Protein AF-A0A0R3Q6F7-F1 (afdb_monomer_lite)

Secondary structure (DSSP, 8-state):
----EEEEEEEE-TTT-EEEEEEEETTTEEEEEEEETTTTEEEEEEEE---S-EEEETTEEEEE-SSEEEEEETTSSSPPEEEEE-TTEEE------SSEEEEEESSEEEEEE--TTSPPEEEEEEE--------

Sequence (135 aa):
MGYSRSYIGSILEPQSQTLTVVGGVDGAELAVIQIDVRNGAIVKVRNLSAIFRCVLSNMLLQCFDNKGFYVTDLSLDPLSVHHTSLQSVVQIPNLNIGGVMIVYTLTNTYVYHINLPEPPVLLLKLEKVNIPNLF

Organism: NCBI:txid42155

Structure (mmCIF, N/CA/C/O backbone):
data_AF-A0A0R3Q6F7-F1
#
_entry.id   AF-A0A0R3Q6F7-F1
#
loop_
_atom_site.group_PDB
_atom_site.id
_atom_site.type_symbol
_atom_site.label_atom_id
_atom_site.label_alt_id
_atom_site.label_comp_id
_atom_site.label_asym_id
_atom_site.label_entity_id
_atom_site.label_seq_id
_atom_site.pdbx_PDB_ins_code
_atom_site.Cartn_x
_atom_site.Cartn_y
_atom_site.Cartn_z
_atom_site.occupancy
_atom_site.B_iso_or_equiv
_atom_site.auth_seq_id
_atom_site.auth_comp_id
_atom_site.auth_asym_id
_atom_site.auth_atom_id
_atom_site.pdbx_PDB_model_num
ATOM 1 N N . MET A 1 1 ? -8.297 -23.741 -12.910 1.00 35.12 1 MET A N 1
ATOM 2 C CA . MET A 1 1 ? -8.225 -22.888 -11.706 1.00 35.12 1 MET A CA 1
ATOM 3 C C . MET A 1 1 ? -7.538 -21.597 -12.116 1.00 35.12 1 MET A C 1
ATOM 5 O O . MET A 1 1 ? -6.332 -21.599 -12.314 1.00 35.12 1 MET A O 1
ATOM 9 N N . GLY A 1 2 ? -8.315 -20.559 -12.427 1.00 33.12 2 GLY A N 1
ATOM 10 C CA . GLY A 1 2 ? -7.774 -19.293 -12.916 1.00 33.12 2 GLY A CA 1
ATOM 11 C C . GLY A 1 2 ? -7.323 -18.442 -11.741 1.00 33.12 2 GLY A C 1
ATOM 12 O O . GLY A 1 2 ? -8.163 -17.961 -10.988 1.00 33.12 2 GLY A O 1
ATOM 13 N N . TYR A 1 3 ? -6.014 -18.268 -11.573 1.00 40.09 3 TYR A N 1
ATOM 14 C CA . TYR A 1 3 ? -5.496 -17.190 -10.741 1.00 40.09 3 TYR A CA 1
ATOM 15 C C . TYR A 1 3 ? -5.901 -15.882 -11.420 1.00 40.09 3 TYR A C 1
ATOM 17 O O . TYR A 1 3 ? -5.386 -15.559 -12.492 1.00 40.09 3 TYR A O 1
ATOM 25 N N . SER A 1 4 ? -6.866 -15.164 -10.842 1.00 45.06 4 SER A N 1
ATOM 26 C CA . SER A 1 4 ? -7.098 -13.769 -11.203 1.00 45.06 4 SER A CA 1
ATOM 27 C C . SER A 1 4 ? -5.779 -13.045 -10.969 1.00 45.06 4 SER A C 1
ATOM 29 O O . SER A 1 4 ? -5.338 -12.911 -9.828 1.00 45.06 4 SER A O 1
ATOM 31 N N . ARG A 1 5 ? -5.096 -12.657 -12.050 1.00 55.62 5 ARG A N 1
ATOM 32 C CA . ARG A 1 5 ? -4.035 -11.660 -11.952 1.00 55.62 5 ARG A CA 1
ATOM 33 C C . ARG A 1 5 ? -4.747 -10.357 -11.626 1.00 55.62 5 ARG A C 1
ATOM 35 O O . ARG A 1 5 ? -5.296 -9.716 -12.520 1.00 55.62 5 ARG A O 1
ATOM 42 N N . SER A 1 6 ? -4.825 -10.033 -10.347 1.00 74.12 6 SER A N 1
ATOM 43 C CA . SER A 1 6 ? -5.534 -8.859 -9.870 1.00 74.12 6 SER A CA 1
ATOM 44 C C . SER A 1 6 ? -4.665 -7.644 -10.166 1.00 74.12 6 SER A C 1
ATOM 46 O O . SER A 1 6 ? -3.622 -7.408 -9.553 1.00 74.12 6 SER A O 1
ATOM 48 N N . TYR A 1 7 ? -5.053 -6.920 -11.213 1.00 86.06 7 TYR A N 1
ATOM 49 C CA . TYR A 1 7 ? -4.512 -5.607 -11.528 1.00 86.06 7 TYR A CA 1
ATOM 50 C C . TYR A 1 7 ? -4.885 -4.638 -10.401 1.00 86.06 7 TYR A C 1
ATOM 52 O O . TYR A 1 7 ? -6.060 -4.526 -10.054 1.00 86.06 7 TYR A O 1
ATOM 60 N N . ILE A 1 8 ? -3.889 -3.953 -9.834 1.00 88.38 8 ILE A N 1
ATOM 61 C CA . ILE A 1 8 ? -4.095 -2.969 -8.762 1.00 88.38 8 ILE A CA 1
ATOM 62 C C . ILE A 1 8 ? -4.189 -1.566 -9.352 1.00 88.38 8 ILE A C 1
ATOM 64 O O . ILE A 1 8 ? -5.066 -0.789 -8.979 1.00 88.38 8 ILE A O 1
ATOM 68 N N . GLY A 1 9 ? -3.280 -1.223 -10.262 1.00 90.00 9 GLY A N 1
ATOM 69 C CA . GLY A 1 9 ? -3.234 0.114 -10.829 1.00 90.00 9 GLY A CA 1
ATOM 70 C C . GLY A 1 9 ? -2.004 0.365 -11.685 1.00 90.00 9 GLY A C 1
ATOM 71 O O . GLY A 1 9 ? -1.069 -0.437 -11.738 1.00 90.00 9 GLY A O 1
ATOM 72 N N . SER A 1 10 ? -1.996 1.523 -12.332 1.00 92.19 10 SER A N 1
ATOM 73 C CA . SER A 1 10 ? -0.851 2.028 -13.072 1.00 92.19 10 SER A CA 1
ATOM 74 C C . SER A 1 10 ? -0.722 3.530 -12.883 1.00 92.19 10 SER A C 1
ATOM 76 O O . SER A 1 10 ? -1.735 4.228 -12.844 1.00 92.19 10 SER A O 1
ATOM 78 N N . ILE A 1 11 ? 0.507 4.027 -12.811 1.00 91.62 11 ILE A N 1
ATOM 79 C CA . ILE A 1 11 ? 0.813 5.449 -12.684 1.00 91.62 11 ILE A CA 1
ATOM 80 C C . ILE A 1 11 ? 1.857 5.811 -13.729 1.00 91.62 11 ILE A C 1
ATOM 82 O O . ILE A 1 11 ? 2.934 5.218 -13.771 1.00 91.62 11 ILE A O 1
ATOM 86 N N . LEU A 1 12 ? 1.533 6.799 -14.558 1.00 88.62 12 LEU A N 1
ATOM 87 C CA . LEU A 1 12 ? 2.504 7.470 -15.408 1.00 88.62 12 LEU A CA 1
ATOM 88 C C . LEU A 1 12 ? 3.111 8.620 -14.609 1.00 88.62 12 LEU A C 1
ATOM 90 O O . LEU A 1 12 ? 2.396 9.540 -14.212 1.00 88.62 12 LEU A O 1
ATOM 94 N N . GLU A 1 13 ? 4.415 8.576 -14.363 1.00 78.12 13 GLU A N 1
ATOM 95 C CA . GLU A 1 13 ? 5.099 9.721 -13.766 1.00 78.12 13 GLU A CA 1
ATOM 96 C C . GLU A 1 13 ? 5.092 10.882 -14.769 1.00 78.12 13 GLU A C 1
ATOM 98 O O . GLU A 1 13 ? 5.581 10.709 -15.891 1.00 78.12 13 GLU A O 1
ATOM 103 N N . PRO A 1 14 ? 4.597 12.077 -14.395 1.00 71.12 14 PRO A N 1
ATOM 104 C CA . PRO A 1 14 ? 4.438 13.185 -15.337 1.00 71.12 14 PRO A CA 1
ATOM 105 C C . PRO A 1 14 ? 5.728 13.611 -16.056 1.00 71.12 14 PRO A C 1
ATOM 107 O O . PRO A 1 14 ? 5.655 14.242 -17.106 1.00 71.12 14 PRO A O 1
ATOM 110 N N . GLN A 1 15 ? 6.902 13.288 -15.499 1.00 76.88 15 GLN A N 1
ATOM 111 C CA . 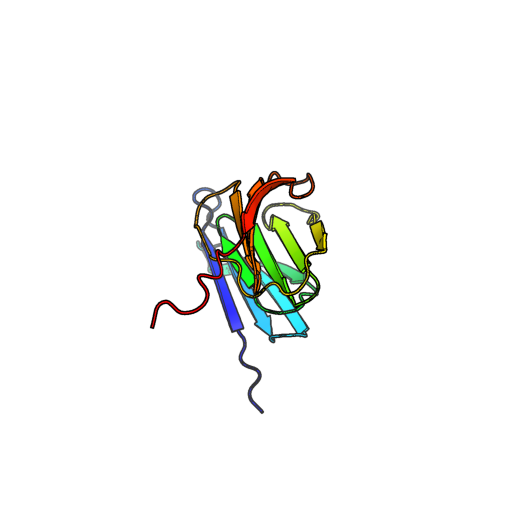GLN A 1 15 ? 8.199 13.769 -15.986 1.00 76.88 15 GLN A CA 1
ATOM 112 C C . GLN A 1 15 ? 9.148 12.673 -16.497 1.00 76.88 15 GLN A C 1
ATOM 114 O O . GLN A 1 15 ? 10.096 13.004 -17.203 1.00 76.88 15 GLN A O 1
ATOM 119 N N . SER A 1 16 ? 8.932 11.389 -16.185 1.00 75.69 16 SER A N 1
ATOM 120 C CA . SER A 1 16 ? 9.950 10.349 -16.430 1.00 75.69 16 SER A CA 1
ATOM 121 C C . SER A 1 16 ? 9.676 9.441 -17.630 1.00 75.69 16 SER A C 1
ATOM 123 O O . SER A 1 16 ? 10.454 8.521 -17.877 1.00 75.69 16 SER A O 1
ATOM 125 N N . GLN A 1 17 ? 8.594 9.674 -18.392 1.00 88.94 17 GLN A N 1
ATOM 126 C CA . GLN A 1 17 ? 8.161 8.789 -19.495 1.00 88.94 17 GLN A CA 1
ATOM 127 C C . GLN A 1 17 ? 8.097 7.308 -19.068 1.00 88.94 17 GLN A C 1
ATOM 129 O O . GLN A 1 17 ? 8.232 6.398 -19.884 1.00 88.94 17 GLN A O 1
ATOM 134 N N . THR A 1 18 ? 7.905 7.065 -17.772 1.00 91.25 18 THR A N 1
ATOM 135 C CA . THR A 1 18 ? 7.903 5.734 -17.182 1.00 91.25 18 THR A CA 1
ATOM 136 C C . THR A 1 18 ? 6.516 5.456 -16.633 1.00 91.25 18 THR A C 1
ATOM 138 O O . THR A 1 18 ? 6.001 6.181 -15.777 1.00 91.25 18 THR A O 1
ATOM 141 N N . LEU A 1 19 ? 5.898 4.399 -17.151 1.00 92.88 19 LEU A N 1
ATOM 142 C CA . LEU A 1 19 ? 4.657 3.848 -16.638 1.00 92.88 19 LEU A CA 1
ATOM 143 C C . LEU A 1 19 ? 4.995 2.773 -15.608 1.00 92.88 19 LEU A C 1
ATOM 145 O O . LEU A 1 19 ? 5.562 1.736 -15.950 1.00 92.88 19 LEU A O 1
ATOM 149 N N . THR A 1 20 ? 4.611 3.003 -14.359 1.00 92.94 20 THR A N 1
ATOM 150 C CA . THR A 1 20 ? 4.652 1.985 -13.310 1.00 92.94 20 THR A CA 1
ATOM 151 C C . THR A 1 20 ? 3.326 1.240 -13.302 1.00 92.94 20 THR A C 1
ATOM 153 O O . THR A 1 20 ? 2.277 1.848 -13.109 1.00 92.94 20 THR A O 1
ATOM 156 N N . VAL A 1 21 ? 3.360 -0.075 -13.490 1.00 92.88 21 VAL A N 1
ATOM 157 C CA . VAL A 1 21 ? 2.204 -0.974 -13.428 1.00 92.88 21 VAL A CA 1
ATOM 158 C C . VAL A 1 21 ? 2.359 -1.882 -12.219 1.00 92.88 21 VAL A C 1
ATOM 160 O O . VAL A 1 21 ? 3.413 -2.487 -12.024 1.00 92.88 21 VAL A O 1
ATOM 163 N N . VAL A 1 22 ? 1.299 -1.994 -11.422 1.00 91.50 22 VAL A N 1
ATOM 164 C CA . VAL A 1 22 ? 1.251 -2.870 -10.254 1.00 91.50 22 VAL A CA 1
ATOM 165 C C . VAL A 1 22 ? 0.122 -3.874 -10.427 1.00 91.50 22 VAL A C 1
ATOM 167 O O . VAL A 1 22 ? -1.043 -3.525 -10.635 1.00 91.50 22 VAL A O 1
ATOM 170 N N . GLY A 1 23 ? 0.472 -5.144 -10.320 1.00 88.56 23 GLY A N 1
ATOM 171 C CA . GLY A 1 23 ? -0.480 -6.240 -10.349 1.00 88.56 23 GLY A CA 1
ATOM 172 C C . GLY A 1 23 ? 0.173 -7.512 -9.849 1.00 88.56 23 GLY A C 1
ATOM 173 O O . GLY A 1 23 ? 1.387 -7.574 -9.675 1.00 88.56 23 GLY A O 1
ATOM 174 N N . GLY A 1 24 ? -0.620 -8.539 -9.604 1.00 79.50 24 GLY A N 1
ATOM 175 C CA . GLY A 1 24 ? -0.071 -9.767 -9.056 1.00 79.50 24 GLY A CA 1
ATOM 176 C C . GLY A 1 24 ? -1.108 -10.851 -8.897 1.00 79.50 24 GLY A C 1
ATOM 177 O O . GLY A 1 24 ? -2.221 -10.750 -9.409 1.00 79.50 24 GLY A O 1
ATOM 178 N N . VAL A 1 25 ? -0.719 -11.904 -8.194 1.00 68.94 25 VAL A N 1
ATOM 179 C CA . VAL A 1 25 ? -1.652 -12.942 -7.772 1.00 68.94 25 VAL A CA 1
ATOM 180 C C . VAL A 1 25 ? -2.087 -12.608 -6.356 1.00 68.94 25 VAL A C 1
ATOM 182 O O . VAL A 1 25 ? -1.247 -12.489 -5.461 1.00 68.94 25 VAL A O 1
ATOM 185 N N . ASP A 1 26 ? -3.396 -12.460 -6.161 1.00 60.16 26 ASP A N 1
ATOM 186 C CA . ASP A 1 26 ? -3.959 -12.195 -4.840 1.00 60.16 26 ASP A CA 1
ATOM 187 C C .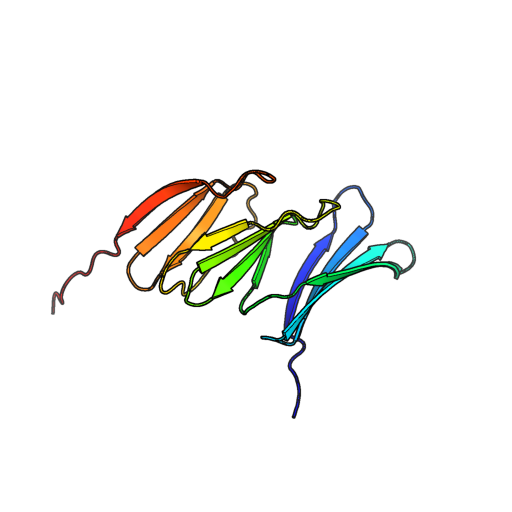 ASP A 1 26 ? -3.459 -13.224 -3.818 1.00 60.16 26 ASP A C 1
ATOM 189 O O . ASP A 1 26 ? -3.619 -14.431 -3.997 1.00 60.16 26 ASP A O 1
ATOM 193 N N . GLY A 1 27 ? -2.858 -12.730 -2.733 1.00 59.88 27 GLY A N 1
ATOM 194 C CA . GLY A 1 27 ? -2.381 -13.556 -1.622 1.00 59.88 27 GLY A CA 1
ATOM 195 C C . GLY A 1 27 ? -1.033 -14.252 -1.838 1.00 59.88 27 GLY A C 1
ATOM 196 O O . GLY A 1 27 ? -0.691 -15.110 -1.027 1.00 59.88 27 GLY A O 1
ATOM 197 N N . ALA A 1 28 ? -0.276 -13.910 -2.887 1.00 71.81 28 ALA A N 1
ATOM 198 C CA . ALA A 1 28 ? 1.053 -14.478 -3.128 1.00 71.81 28 ALA A CA 1
ATOM 199 C C . ALA A 1 28 ? 2.122 -13.399 -3.357 1.00 71.81 28 ALA A C 1
ATOM 201 O O . ALA A 1 28 ? 2.925 -13.119 -2.469 1.00 71.81 28 ALA A O 1
ATOM 202 N N . GLU A 1 29 ? 2.132 -12.785 -4.538 1.00 81.88 29 GLU A N 1
ATOM 203 C CA . GLU A 1 29 ? 3.182 -11.854 -4.953 1.00 81.88 29 GLU A CA 1
ATOM 204 C C . GLU A 1 29 ? 2.592 -10.723 -5.788 1.00 81.88 29 GLU A C 1
ATOM 206 O O . GLU A 1 29 ? 1.741 -10.950 -6.657 1.00 81.88 29 GLU A O 1
ATOM 211 N N . LEU A 1 30 ? 3.087 -9.509 -5.547 1.00 87.00 30 LEU A N 1
ATOM 212 C CA . LEU A 1 30 ? 2.866 -8.360 -6.414 1.00 87.00 30 LEU A CA 1
ATOM 213 C C . LEU A 1 30 ? 4.111 -8.094 -7.244 1.00 87.00 30 LEU A C 1
ATOM 215 O O . LEU A 1 30 ? 5.218 -8.049 -6.718 1.00 87.00 30 LEU A O 1
ATOM 219 N N . ALA A 1 31 ? 3.912 -7.849 -8.530 1.00 88.88 31 ALA A N 1
ATOM 220 C CA . ALA A 1 31 ? 4.929 -7.335 -9.421 1.00 88.88 31 ALA A CA 1
ATOM 221 C C . ALA A 1 31 ? 4.704 -5.835 -9.635 1.00 88.88 31 ALA A C 1
ATOM 223 O O . ALA A 1 31 ? 3.602 -5.383 -9.955 1.00 88.88 31 ALA A O 1
ATOM 224 N N . VAL A 1 32 ? 5.781 -5.074 -9.487 1.00 90.69 32 VAL A N 1
ATOM 225 C CA . VAL A 1 32 ? 5.883 -3.669 -9.870 1.00 90.69 32 VAL A CA 1
ATOM 226 C C . VAL A 1 32 ? 6.759 -3.615 -11.111 1.00 90.69 32 VAL A C 1
ATOM 228 O O . VAL A 1 32 ? 7.958 -3.894 -11.047 1.00 90.69 32 VAL A O 1
ATOM 231 N N . ILE A 1 33 ? 6.152 -3.284 -12.244 1.00 91.75 33 ILE A N 1
ATOM 232 C CA . ILE A 1 33 ? 6.800 -3.252 -13.554 1.00 91.75 33 ILE A CA 1
ATOM 233 C C . ILE A 1 33 ? 6.890 -1.798 -14.002 1.00 91.75 33 ILE A C 1
ATOM 235 O O . ILE A 1 33 ? 5.878 -1.108 -14.057 1.00 91.75 33 ILE A O 1
ATOM 239 N N . GLN A 1 34 ? 8.089 -1.336 -14.334 1.00 92.06 34 GLN A N 1
ATOM 240 C CA . GLN A 1 34 ? 8.322 -0.022 -14.926 1.00 92.06 34 GLN A CA 1
ATOM 241 C C . GLN A 1 34 ? 8.580 -0.180 -16.419 1.00 92.06 34 GLN A C 1
ATOM 243 O O . GLN A 1 34 ? 9.440 -0.965 -16.819 1.00 92.06 34 GLN A O 1
ATOM 248 N N . ILE A 1 35 ? 7.828 0.557 -17.230 1.00 93.31 35 ILE A N 1
ATOM 249 C CA . ILE A 1 35 ? 7.851 0.492 -18.691 1.00 93.31 35 ILE A CA 1
ATOM 250 C C . ILE A 1 35 ? 8.199 1.879 -19.231 1.00 93.31 35 ILE A C 1
ATOM 252 O O . ILE A 1 35 ? 7.521 2.849 -18.894 1.00 93.31 35 ILE A O 1
ATOM 256 N N . ASP A 1 36 ? 9.217 1.977 -20.085 1.00 93.06 36 ASP A N 1
ATOM 257 C CA . ASP A 1 36 ? 9.488 3.188 -20.865 1.00 93.06 36 ASP A CA 1
ATOM 258 C C . ASP A 1 36 ? 8.415 3.304 -21.949 1.00 93.06 36 ASP A C 1
ATOM 260 O O . ASP A 1 36 ? 8.325 2.475 -22.859 1.00 93.06 36 ASP A O 1
ATOM 264 N N . VAL A 1 37 ? 7.565 4.324 -21.853 1.00 93.31 37 VAL A N 1
ATOM 265 C CA . VAL A 1 37 ? 6.410 4.456 -22.752 1.00 93.31 37 VAL A CA 1
ATOM 266 C C . VAL A 1 37 ? 6.798 4.876 -24.167 1.00 93.31 37 VAL A C 1
ATOM 268 O O . VAL A 1 37 ? 5.975 4.772 -25.073 1.00 93.31 37 VAL A O 1
ATOM 271 N N . ARG A 1 38 ? 8.042 5.319 -24.397 1.00 92.62 38 ARG A N 1
ATOM 272 C CA . ARG A 1 38 ? 8.512 5.739 -25.727 1.00 92.62 38 ARG A CA 1
ATOM 273 C C . ARG A 1 38 ? 8.717 4.555 -26.664 1.00 92.62 38 ARG A C 1
ATOM 275 O O . ARG A 1 38 ? 8.562 4.700 -27.872 1.00 92.62 38 ARG A O 1
ATOM 282 N N . ASN A 1 39 ? 9.100 3.405 -26.115 1.00 93.81 39 ASN A N 1
ATOM 283 C CA . ASN A 1 39 ? 9.443 2.205 -26.882 1.00 93.81 39 ASN A CA 1
ATOM 284 C C . ASN A 1 39 ? 8.796 0.918 -26.337 1.00 93.81 39 ASN A C 1
ATOM 286 O O . ASN A 1 39 ? 8.972 -0.142 -26.933 1.00 93.81 39 ASN A O 1
ATOM 290 N N . GLY A 1 40 ? 8.056 0.995 -25.227 1.00 90.94 40 GLY A N 1
ATOM 291 C CA . GLY A 1 40 ? 7.420 -0.150 -24.578 1.00 90.94 40 GLY A CA 1
ATOM 292 C C . GLY A 1 40 ? 8.395 -1.082 -23.854 1.00 90.94 40 GLY A C 1
ATOM 293 O O . GLY A 1 40 ? 8.006 -2.190 -23.481 1.00 90.94 40 GLY A O 1
ATOM 294 N N . ALA A 1 41 ? 9.655 -0.680 -23.666 1.00 94.56 41 ALA A N 1
ATOM 295 C CA . ALA A 1 41 ? 10.660 -1.513 -23.023 1.00 94.56 41 ALA A CA 1
ATOM 296 C C . ALA A 1 41 ? 10.427 -1.594 -21.509 1.00 94.56 41 ALA A C 1
ATOM 298 O O . ALA A 1 41 ? 10.187 -0.585 -20.847 1.00 94.56 41 ALA A O 1
ATOM 299 N N . ILE A 1 42 ? 10.550 -2.796 -20.944 1.00 92.62 42 ILE A N 1
ATOM 300 C CA . ILE A 1 42 ? 10.544 -2.986 -19.491 1.00 92.62 42 ILE A CA 1
ATOM 301 C C . ILE A 1 42 ? 11.889 -2.502 -18.944 1.00 92.62 42 ILE A C 1
ATOM 303 O O . ILE A 1 42 ? 12.934 -3.063 -19.265 1.00 92.62 42 ILE A O 1
ATOM 307 N N . VAL A 1 43 ? 11.847 -1.468 -18.109 1.00 91.00 43 VAL A N 1
ATOM 308 C CA . VAL A 1 43 ? 13.020 -0.847 -17.479 1.00 91.00 43 VAL A CA 1
ATOM 309 C C . VAL A 1 43 ? 13.377 -1.563 -16.181 1.00 91.00 43 VAL A C 1
ATOM 311 O O . VAL A 1 43 ? 14.551 -1.776 -15.885 1.00 91.00 43 VAL A O 1
ATOM 314 N N . LYS A 1 44 ? 12.366 -1.942 -15.393 1.00 88.88 44 LYS A N 1
ATOM 315 C CA . LYS A 1 44 ? 12.564 -2.554 -14.076 1.00 88.88 44 LYS A CA 1
ATOM 316 C C . LYS A 1 44 ? 11.397 -3.460 -13.713 1.00 88.88 44 LYS A C 1
ATOM 318 O O . LYS A 1 44 ? 10.245 -3.143 -13.999 1.00 88.88 44 LYS A O 1
ATOM 323 N N . VAL A 1 45 ? 11.701 -4.558 -13.026 1.00 89.88 45 VAL A N 1
ATOM 324 C CA . VAL A 1 45 ? 10.712 -5.423 -12.375 1.00 89.88 45 VAL A CA 1
ATOM 325 C C . VAL A 1 45 ? 11.125 -5.601 -10.921 1.00 89.88 45 VAL A C 1
ATOM 327 O O . VAL A 1 45 ? 12.281 -5.912 -10.636 1.00 89.88 45 VAL A O 1
ATOM 330 N N . ARG A 1 46 ? 10.189 -5.382 -9.999 1.00 88.69 46 ARG A N 1
ATOM 331 C CA . ARG A 1 46 ? 10.357 -5.640 -8.565 1.00 88.69 46 ARG A CA 1
ATOM 332 C C . ARG A 1 46 ? 9.214 -6.517 -8.080 1.00 88.69 46 ARG A C 1
ATOM 334 O O . ARG A 1 46 ? 8.060 -6.194 -8.343 1.00 88.69 46 ARG A O 1
ATOM 341 N N . ASN A 1 47 ? 9.537 -7.577 -7.348 1.00 86.19 47 ASN A N 1
ATOM 342 C CA . ASN A 1 47 ? 8.539 -8.431 -6.712 1.00 86.19 47 ASN A CA 1
ATOM 343 C C . ASN A 1 47 ? 8.416 -8.055 -5.236 1.00 86.19 47 ASN A C 1
ATOM 345 O O . ASN A 1 47 ? 9.424 -7.871 -4.553 1.00 86.19 47 ASN A O 1
ATOM 349 N N . LEU A 1 48 ? 7.183 -7.935 -4.760 1.00 83.75 48 LEU A N 1
ATOM 350 C CA . LEU A 1 48 ? 6.843 -7.629 -3.381 1.00 83.75 48 LEU A CA 1
ATOM 351 C C . LEU A 1 48 ? 6.033 -8.781 -2.807 1.00 83.75 48 LEU A C 1
ATOM 353 O O . LEU A 1 48 ? 4.988 -9.151 -3.349 1.00 83.75 48 LEU A O 1
ATOM 357 N N . SER A 1 49 ? 6.489 -9.298 -1.671 1.00 78.88 49 SER A N 1
ATOM 358 C CA . SER A 1 49 ? 5.663 -10.146 -0.821 1.00 78.88 49 SER A CA 1
ATOM 359 C C . SER A 1 49 ? 4.576 -9.265 -0.218 1.00 78.88 49 SER A C 1
ATOM 361 O O . SER A 1 49 ? 4.855 -8.455 0.665 1.00 78.88 49 SER A O 1
ATOM 363 N N . ALA A 1 50 ? 3.350 -9.378 -0.721 1.00 67.00 50 ALA A N 1
ATOM 364 C CA . ALA A 1 50 ? 2.236 -8.571 -0.247 1.00 67.00 50 ALA A CA 1
ATOM 365 C C . ALA A 1 50 ? 1.054 -9.458 0.128 1.00 67.00 50 ALA A C 1
ATOM 367 O O . ALA A 1 50 ? 0.700 -10.404 -0.578 1.00 67.00 50 ALA A O 1
ATOM 368 N N . ILE A 1 51 ? 0.436 -9.121 1.254 1.00 64.62 51 ILE A N 1
ATOM 369 C CA . ILE A 1 51 ? -0.710 -9.826 1.808 1.00 64.62 51 ILE A CA 1
ATOM 370 C C . ILE A 1 51 ? -1.936 -8.947 1.566 1.00 64.62 51 ILE A C 1
ATOM 372 O O . ILE A 1 51 ? -2.096 -7.936 2.233 1.00 64.62 51 ILE A O 1
ATOM 376 N N . PHE A 1 52 ? -2.759 -9.377 0.603 1.00 70.75 52 PHE A N 1
ATOM 377 C CA . PHE A 1 52 ? -4.121 -8.924 0.282 1.00 70.75 52 PHE A CA 1
ATOM 378 C C . PHE A 1 52 ? -4.359 -7.414 0.025 1.00 70.75 52 PHE A C 1
ATOM 380 O O . PHE A 1 52 ? -3.697 -6.526 0.543 1.00 70.75 52 PHE A O 1
ATOM 387 N N . ARG A 1 53 ? -5.360 -7.153 -0.832 1.00 86.31 53 ARG A N 1
ATOM 388 C CA . ARG A 1 53 ? -6.057 -5.869 -1.066 1.00 86.31 53 ARG A CA 1
ATOM 389 C C . ARG A 1 53 ? -5.173 -4.625 -0.986 1.00 86.31 53 ARG A C 1
ATOM 391 O O . ARG A 1 53 ? -5.064 -3.979 0.053 1.00 86.31 53 ARG A O 1
ATOM 398 N N . CYS A 1 54 ? -4.627 -4.249 -2.132 1.00 89.06 54 CYS A N 1
ATOM 399 C CA . CYS A 1 54 ? -3.842 -3.034 -2.249 1.00 89.06 54 CYS A CA 1
ATOM 400 C C . CYS A 1 54 ? -4.559 -1.964 -3.065 1.00 89.06 54 CYS A C 1
ATOM 402 O O . CYS A 1 54 ? -5.356 -2.264 -3.955 1.00 89.06 54 CYS A O 1
ATOM 404 N N . VAL A 1 55 ? -4.217 -0.714 -2.788 1.00 90.56 55 VAL A N 1
ATOM 405 C CA . VAL A 1 55 ? -4.555 0.451 -3.598 1.00 90.56 55 VAL A CA 1
ATOM 406 C C . VAL A 1 55 ? -3.277 1.209 -3.939 1.00 90.56 55 VAL A C 1
ATOM 408 O O . VAL A 1 55 ? -2.335 1.262 -3.146 1.00 90.56 55 VAL A O 1
ATOM 411 N N . LEU A 1 56 ? -3.239 1.770 -5.144 1.00 89.81 56 LEU A N 1
ATOM 412 C CA . LEU A 1 56 ? -2.103 2.528 -5.657 1.00 89.81 56 LEU A CA 1
ATOM 413 C C . LEU A 1 56 ? -2.529 3.976 -5.915 1.00 89.81 56 LEU A C 1
ATOM 415 O O . LEU A 1 56 ? -3.472 4.216 -6.670 1.00 89.81 56 LEU A O 1
ATOM 419 N N . SER A 1 57 ? -1.812 4.933 -5.324 1.00 87.94 57 SER A N 1
ATOM 420 C CA . SER A 1 57 ? -2.060 6.368 -5.507 1.00 87.94 57 SER A CA 1
ATOM 421 C C . SER A 1 57 ? -0.760 7.163 -5.419 1.00 87.94 57 SER A C 1
ATOM 423 O O . SER A 1 57 ? -0.058 7.041 -4.424 1.00 87.94 57 SER A O 1
ATOM 425 N N . ASN A 1 58 ? -0.435 7.999 -6.408 1.00 86.25 58 ASN A N 1
ATOM 426 C CA . ASN A 1 58 ? 0.762 8.864 -6.401 1.00 86.25 58 ASN A CA 1
ATOM 427 C C . ASN A 1 58 ? 2.073 8.139 -6.015 1.00 86.25 58 ASN A C 1
ATOM 429 O O . ASN A 1 58 ? 2.805 8.598 -5.150 1.00 86.25 58 ASN A O 1
ATOM 433 N N . MET A 1 59 ? 2.335 6.977 -6.621 1.00 88.56 59 MET A N 1
ATOM 434 C CA . MET A 1 59 ? 3.438 6.046 -6.311 1.00 88.56 59 MET A CA 1
ATOM 435 C C . MET A 1 59 ? 3.437 5.425 -4.910 1.00 88.56 59 MET A C 1
ATOM 437 O O . MET A 1 59 ? 4.245 4.540 -4.641 1.00 88.56 59 MET A O 1
ATOM 441 N N . LEU A 1 60 ? 2.472 5.774 -4.062 1.00 90.75 60 LEU A N 1
ATOM 442 C CA . LEU A 1 60 ? 2.243 5.134 -2.778 1.00 90.75 60 LEU A CA 1
ATOM 443 C C . LEU A 1 60 ? 1.383 3.877 -2.956 1.00 90.75 60 LEU A C 1
ATOM 445 O O . LEU A 1 60 ? 0.196 3.955 -3.297 1.00 90.75 60 LEU A O 1
ATOM 449 N N . LEU A 1 61 ? 1.975 2.716 -2.686 1.00 91.56 61 LEU 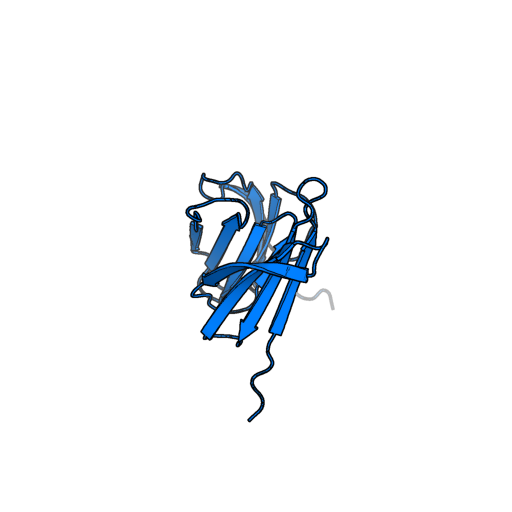A N 1
ATOM 450 C CA . LEU A 1 61 ? 1.264 1.445 -2.595 1.00 91.56 61 LEU A CA 1
ATOM 451 C C . LEU A 1 61 ? 0.837 1.213 -1.143 1.00 91.56 61 LEU A C 1
ATOM 453 O O . LEU A 1 61 ? 1.673 1.187 -0.240 1.00 91.56 61 LEU A O 1
ATOM 457 N N . GLN A 1 62 ? -0.466 1.048 -0.935 1.00 92.75 62 GLN A N 1
ATOM 458 C CA . GLN A 1 62 ? -1.084 0.825 0.371 1.00 92.75 62 GLN A CA 1
ATOM 459 C C . GLN A 1 62 ? -1.767 -0.538 0.345 1.00 92.75 62 GLN A C 1
ATOM 461 O O . GLN A 1 62 ? -2.690 -0.735 -0.440 1.00 92.75 62 GLN A O 1
ATOM 466 N N . CYS A 1 63 ? -1.329 -1.471 1.178 1.00 91.50 63 CYS A N 1
ATOM 467 C CA . CYS A 1 63 ? -1.908 -2.810 1.286 1.00 91.50 63 CYS A CA 1
ATOM 468 C C . CYS A 1 63 ? -2.427 -3.035 2.699 1.00 91.50 63 CYS A C 1
ATOM 470 O O . CYS A 1 63 ? -1.906 -2.446 3.646 1.00 91.50 63 CYS A O 1
ATOM 472 N N . PHE A 1 64 ? -3.435 -3.882 2.869 1.00 91.81 64 PHE A N 1
ATOM 473 C CA . PHE A 1 64 ? -3.962 -4.163 4.198 1.00 91.81 64 PHE A CA 1
ATOM 474 C C . PHE A 1 64 ? -4.517 -5.572 4.326 1.00 91.81 64 PHE A C 1
ATOM 476 O O . PHE A 1 64 ? -5.028 -6.176 3.381 1.00 91.81 64 PHE A O 1
ATOM 483 N N . ASP A 1 65 ? -4.482 -6.052 5.560 1.00 89.69 65 ASP A N 1
ATOM 484 C CA . ASP A 1 65 ? -5.095 -7.297 5.975 1.00 89.69 65 ASP A CA 1
ATOM 485 C C . ASP A 1 65 ? -5.888 -7.088 7.274 1.00 89.69 65 ASP A C 1
ATOM 487 O O . ASP A 1 65 ? -6.215 -5.970 7.671 1.00 89.69 65 ASP A O 1
ATOM 491 N N . ASN A 1 66 ? -6.254 -8.174 7.948 1.00 88.50 66 ASN A N 1
ATOM 492 C CA . ASN A 1 66 ? -6.983 -8.088 9.209 1.00 88.50 66 ASN A CA 1
ATOM 493 C C . ASN A 1 66 ? -6.105 -7.723 10.425 1.00 88.50 66 ASN A C 1
ATOM 495 O O . ASN A 1 66 ? -6.652 -7.532 11.516 1.00 88.50 66 ASN A O 1
ATOM 499 N N . LYS A 1 67 ? -4.779 -7.654 10.266 1.00 90.62 67 LYS A N 1
ATOM 500 C CA . LYS A 1 67 ? -3.793 -7.373 11.320 1.00 90.62 67 LYS A CA 1
ATOM 501 C C . LYS A 1 67 ? -3.224 -5.958 11.231 1.00 90.62 67 LYS A C 1
ATOM 503 O O . LYS A 1 67 ? -2.734 -5.452 12.241 1.00 90.62 67 LYS A O 1
ATOM 508 N N . GLY A 1 68 ? -3.294 -5.319 10.071 1.00 93.69 68 GLY A N 1
ATOM 509 C CA . GLY A 1 68 ? -2.819 -3.959 9.902 1.00 93.69 68 GLY A CA 1
ATOM 510 C C . GLY A 1 68 ? -2.783 -3.511 8.455 1.00 93.69 68 GLY A C 1
ATOM 511 O O . GLY A 1 68 ? -3.493 -4.023 7.587 1.00 93.69 68 GLY A O 1
ATOM 512 N N . PHE A 1 69 ? -1.938 -2.519 8.210 1.00 94.19 69 PHE A N 1
ATOM 513 C CA . PHE A 1 69 ? -1.675 -2.013 6.875 1.00 94.19 69 PHE A CA 1
ATOM 514 C C . PHE A 1 69 ? -0.184 -1.794 6.640 1.00 94.19 69 PHE A C 1
ATOM 516 O O . PHE A 1 69 ? 0.608 -1.621 7.571 1.00 94.19 69 PHE A O 1
ATOM 523 N N . TYR A 1 70 ? 0.169 -1.790 5.362 1.00 92.69 70 TYR A N 1
ATOM 524 C CA . TYR A 1 70 ? 1.511 -1.638 4.839 1.00 92.69 70 TYR A CA 1
ATOM 525 C C . TYR A 1 70 ? 1.533 -0.487 3.844 1.00 92.69 70 TYR A C 1
ATOM 527 O O . TYR A 1 70 ? 0.632 -0.370 3.013 1.00 92.69 70 TYR A O 1
ATOM 535 N N . VAL A 1 71 ? 2.571 0.337 3.907 1.00 92.69 71 VAL A N 1
ATOM 536 C CA . VAL A 1 71 ? 2.760 1.468 2.993 1.00 92.69 71 VAL A CA 1
ATOM 537 C C . VAL A 1 71 ? 4.186 1.505 2.483 1.00 92.69 71 VAL A C 1
ATOM 539 O O . VAL A 1 71 ? 5.135 1.330 3.250 1.00 92.69 71 VAL A O 1
ATOM 542 N N . THR A 1 72 ? 4.328 1.729 1.179 1.00 91.31 72 THR A N 1
ATOM 543 C CA . THR A 1 72 ? 5.624 1.858 0.515 1.00 91.31 72 THR A CA 1
ATOM 544 C C . THR A 1 72 ? 5.549 2.828 -0.658 1.00 91.31 72 THR A C 1
ATOM 546 O O . THR A 1 72 ? 4.534 2.894 -1.3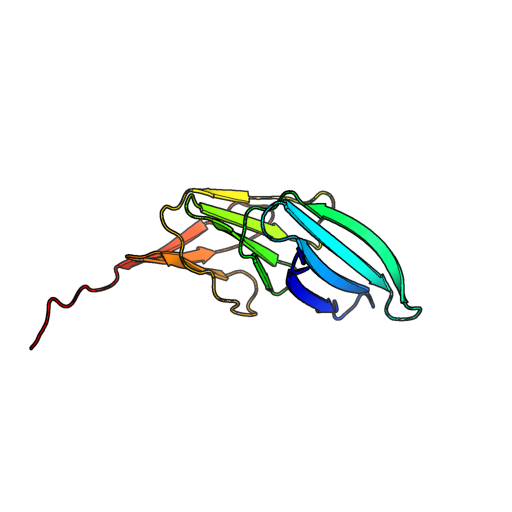54 1.00 91.31 72 THR A O 1
ATOM 549 N N . ASP A 1 73 ? 6.624 3.584 -0.868 1.00 90.50 73 ASP A N 1
ATOM 550 C CA . ASP A 1 73 ? 6.792 4.480 -2.009 1.00 90.50 73 ASP A CA 1
ATOM 551 C C . ASP A 1 73 ? 7.566 3.737 -3.096 1.00 90.50 73 ASP A C 1
ATOM 553 O O . ASP A 1 73 ? 8.732 3.376 -2.918 1.00 90.50 73 ASP A O 1
ATOM 557 N N . LEU A 1 74 ? 6.902 3.502 -4.225 1.00 89.50 74 LEU A N 1
ATOM 558 C CA . LEU A 1 74 ? 7.464 2.774 -5.355 1.00 89.50 74 LEU A CA 1
ATOM 559 C C . LEU A 1 74 ? 8.510 3.583 -6.135 1.00 89.50 74 LEU A C 1
ATOM 561 O O . LEU A 1 74 ? 9.229 2.996 -6.948 1.00 89.50 74 LEU A O 1
ATOM 565 N N . SER A 1 75 ? 8.629 4.891 -5.902 1.00 86.62 75 SER A N 1
ATOM 566 C CA . SER A 1 75 ? 9.680 5.720 -6.503 1.00 86.62 75 SER A CA 1
ATOM 567 C C . SER A 1 75 ? 11.052 5.499 -5.855 1.00 86.62 75 SER A C 1
ATOM 569 O O . SER A 1 75 ? 12.077 5.698 -6.506 1.00 86.62 75 SER A O 1
ATOM 571 N N . LEU A 1 76 ? 11.091 5.020 -4.607 1.00 84.62 76 LEU A N 1
ATOM 572 C CA . LEU A 1 76 ? 12.334 4.814 -3.867 1.00 84.62 76 LEU A CA 1
ATOM 573 C C . LEU A 1 76 ? 13.090 3.558 -4.331 1.00 84.62 76 LEU A C 1
ATOM 575 O O . LEU A 1 76 ? 12.508 2.558 -4.770 1.00 84.62 76 LEU A O 1
ATOM 579 N N . ASP A 1 77 ? 14.417 3.607 -4.216 1.00 83.69 77 ASP A N 1
ATOM 580 C CA . ASP A 1 77 ? 15.312 2.471 -4.435 1.00 83.69 77 ASP A CA 1
ATOM 581 C C . ASP A 1 77 ? 16.512 2.560 -3.469 1.00 83.69 77 ASP A C 1
ATOM 583 O O . ASP A 1 77 ? 17.357 3.439 -3.645 1.00 83.69 77 ASP A O 1
ATOM 587 N N . PRO A 1 78 ? 16.602 1.703 -2.432 1.00 83.62 78 PRO A N 1
ATOM 588 C CA . PRO A 1 78 ? 15.702 0.593 -2.109 1.00 83.62 78 PRO A CA 1
ATOM 589 C C . PRO A 1 78 ? 14.326 1.056 -1.602 1.00 83.62 78 PRO A C 1
ATOM 591 O O . PRO A 1 78 ? 14.154 2.182 -1.138 1.00 83.62 78 PRO A O 1
ATOM 594 N N . LEU A 1 79 ? 13.339 0.159 -1.667 1.00 85.25 79 LEU A N 1
ATOM 595 C CA . LEU A 1 79 ? 12.003 0.417 -1.129 1.00 85.25 79 LEU A CA 1
ATOM 596 C C . LEU A 1 79 ? 12.032 0.476 0.402 1.00 85.25 79 LEU A C 1
ATOM 598 O O . LEU A 1 79 ? 12.650 -0.368 1.052 1.00 85.25 79 LEU A O 1
ATOM 602 N N . SER A 1 80 ? 11.293 1.429 0.967 1.00 87.00 80 SER A N 1
ATOM 603 C CA . SER A 1 80 ? 10.973 1.468 2.395 1.00 87.00 80 SER A CA 1
ATOM 604 C C . SER A 1 80 ? 9.543 0.979 2.596 1.00 87.00 80 SER A C 1
ATOM 606 O O . SER A 1 80 ? 8.623 1.495 1.957 1.00 87.00 80 SER A O 1
ATOM 608 N N . VAL A 1 81 ? 9.354 -0.040 3.438 1.00 89.38 81 VAL A N 1
ATOM 609 C CA . VAL A 1 81 ? 8.037 -0.607 3.757 1.00 89.38 81 VAL A CA 1
ATOM 610 C C . VAL A 1 81 ? 7.764 -0.396 5.236 1.00 89.38 81 VAL A C 1
ATOM 612 O O . VAL A 1 81 ? 8.496 -0.904 6.084 1.00 89.38 81 VAL A O 1
ATOM 615 N N . HIS A 1 82 ? 6.676 0.302 5.544 1.00 93.19 82 HIS A N 1
ATOM 616 C CA . HIS A 1 82 ? 6.207 0.472 6.915 1.00 93.19 82 HIS A CA 1
ATOM 617 C C . HIS A 1 82 ? 4.973 -0.363 7.167 1.00 93.19 82 HIS A C 1
ATOM 619 O O . HIS A 1 82 ? 4.024 -0.309 6.391 1.00 93.19 82 HIS A O 1
ATOM 625 N N . HIS A 1 83 ? 4.981 -1.091 8.279 1.00 93.31 83 HIS A N 1
ATOM 626 C CA . HIS A 1 83 ? 3.823 -1.811 8.787 1.00 93.31 83 HIS A CA 1
ATOM 627 C C . HIS A 1 83 ? 3.263 -1.088 10.012 1.00 93.31 83 HIS A C 1
ATOM 629 O O . HIS A 1 83 ? 4.000 -0.750 10.938 1.00 93.31 83 HIS A O 1
ATOM 635 N N . THR A 1 84 ? 1.950 -0.885 10.044 1.00 95.75 84 THR A N 1
ATOM 636 C CA . THR A 1 84 ? 1.236 -0.382 11.217 1.00 95.75 84 THR A CA 1
ATOM 637 C C . THR A 1 84 ? 0.187 -1.398 11.639 1.00 95.75 84 THR A C 1
ATOM 639 O O . THR A 1 84 ? -0.729 -1.715 10.881 1.00 95.75 84 THR A O 1
ATOM 642 N N . SER A 1 85 ? 0.324 -1.890 12.871 1.00 95.56 85 SER A N 1
ATOM 643 C CA . SER A 1 85 ? -0.641 -2.807 13.474 1.00 95.56 85 SER A CA 1
ATOM 644 C C . SER A 1 85 ? -1.964 -2.087 13.715 1.00 95.56 85 SER A C 1
ATOM 646 O O . SER A 1 85 ? -2.013 -1.075 14.419 1.00 95.56 85 SER A O 1
ATOM 648 N N . LEU A 1 86 ? -3.036 -2.609 13.127 1.00 95.00 86 LEU A N 1
ATOM 649 C CA . LEU A 1 86 ? -4.386 -2.090 13.278 1.00 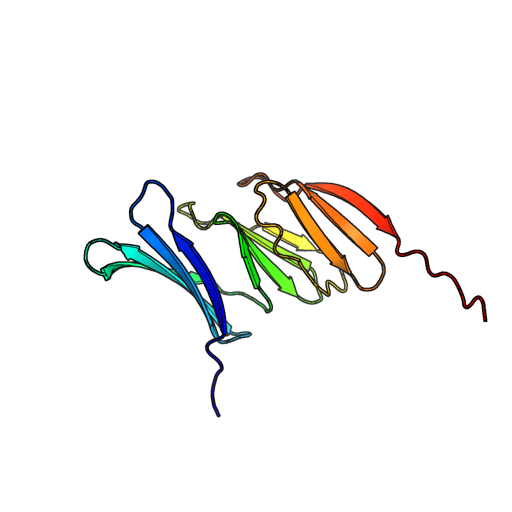95.00 86 LEU A CA 1
ATOM 650 C C . LEU A 1 86 ? -5.380 -3.222 13.031 1.00 95.00 86 LEU A C 1
ATOM 652 O O . LEU A 1 86 ? -5.435 -3.797 11.949 1.00 95.00 86 LEU A O 1
ATOM 656 N N . GLN A 1 87 ? -6.176 -3.558 14.041 1.00 93.75 87 GLN A N 1
ATOM 657 C CA . GLN A 1 87 ? -7.080 -4.696 13.931 1.00 93.75 87 GLN A CA 1
ATOM 658 C C . GLN A 1 87 ? -8.282 -4.394 13.039 1.00 93.75 87 GLN A C 1
ATOM 660 O O . GLN A 1 87 ? -8.887 -3.321 13.116 1.00 93.75 87 GLN A O 1
ATOM 665 N N . SER A 1 88 ? -8.682 -5.408 12.271 1.00 91.69 88 SER A N 1
ATOM 666 C CA . SER A 1 88 ? -9.939 -5.417 11.521 1.00 91.69 88 SER A CA 1
ATOM 667 C C . SER A 1 88 ? -10.041 -4.289 10.492 1.00 91.69 88 SER A C 1
ATOM 669 O O . SER A 1 88 ? -11.109 -3.682 10.354 1.00 91.69 88 SER A O 1
ATOM 671 N N . VAL A 1 89 ? -8.948 -4.003 9.771 1.00 93.75 89 VAL A N 1
ATOM 672 C CA . VAL A 1 89 ? -8.991 -3.114 8.602 1.00 93.75 89 VAL A CA 1
ATOM 673 C C . VAL A 1 89 ? -9.899 -3.739 7.548 1.00 93.75 89 VAL A C 1
ATOM 675 O O . VAL A 1 89 ? -9.729 -4.890 7.148 1.00 93.75 89 VAL A O 1
ATOM 678 N N . VAL A 1 90 ? -10.900 -2.978 7.116 1.00 93.12 90 VAL A N 1
ATOM 679 C CA . VAL A 1 90 ? -11.863 -3.421 6.103 1.00 93.12 90 VAL A CA 1
ATOM 680 C C . VAL A 1 90 ? -11.588 -2.794 4.747 1.00 93.12 90 VAL A C 1
ATOM 682 O O . VAL A 1 90 ? -11.861 -3.423 3.722 1.00 93.12 90 VAL A O 1
ATOM 685 N N . GLN A 1 91 ? -11.049 -1.574 4.736 1.00 93.12 91 GLN A N 1
ATOM 686 C CA . GLN A 1 91 ? -10.837 -0.812 3.517 1.00 93.12 91 GLN A CA 1
ATOM 687 C C . GLN A 1 91 ? -9.825 0.318 3.724 1.00 93.12 91 GLN A C 1
ATOM 689 O O . GLN A 1 91 ? -9.849 1.018 4.736 1.00 93.12 91 GLN A O 1
ATOM 694 N N . ILE A 1 92 ? -9.013 0.545 2.696 1.00 93.94 92 ILE A N 1
ATOM 695 C CA . ILE A 1 92 ? -8.262 1.782 2.473 1.00 93.94 92 ILE A CA 1
ATOM 696 C C . ILE A 1 92 ? -8.787 2.374 1.155 1.00 93.94 92 ILE A C 1
ATOM 698 O O . ILE A 1 92 ? -8.617 1.740 0.111 1.00 93.94 92 ILE A O 1
ATOM 702 N N . PRO A 1 93 ? -9.515 3.509 1.160 1.00 92.56 93 PRO A N 1
ATOM 703 C CA . PRO A 1 93 ? -9.964 4.148 -0.069 1.00 92.56 93 PRO A CA 1
ATOM 704 C C . PRO A 1 93 ? -8.783 4.777 -0.814 1.00 92.56 93 PRO A C 1
ATOM 706 O O . PRO A 1 93 ? -7.879 5.348 -0.207 1.00 92.56 93 PRO A O 1
ATOM 709 N N . ASN A 1 94 ? -8.827 4.736 -2.144 1.00 88.81 94 ASN A N 1
ATOM 710 C CA . ASN A 1 94 ? -7.890 5.496 -2.960 1.00 88.81 94 ASN A CA 1
ATOM 711 C C . ASN A 1 94 ? -8.331 6.967 -3.010 1.00 88.81 94 ASN A C 1
ATOM 713 O O . ASN A 1 94 ? -9.325 7.294 -3.657 1.00 88.81 94 ASN A O 1
ATOM 717 N N . LEU A 1 95 ? -7.596 7.845 -2.326 1.00 83.00 95 LEU A N 1
ATOM 718 C CA . LEU A 1 95 ? -7.915 9.272 -2.258 1.00 83.00 95 LEU A CA 1
ATOM 719 C C . LEU A 1 95 ? -7.249 10.103 -3.363 1.00 83.00 95 LEU A C 1
ATOM 721 O O . LEU A 1 95 ? -7.551 11.286 -3.469 1.00 83.00 95 LEU A O 1
ATOM 725 N N . ASN A 1 96 ? -6.348 9.525 -4.170 1.00 78.62 96 ASN A N 1
ATOM 726 C CA . ASN A 1 96 ? -5.531 10.234 -5.171 1.00 78.62 96 ASN A CA 1
ATOM 727 C C . ASN A 1 96 ? -4.813 11.506 -4.653 1.00 78.62 96 ASN A C 1
ATOM 729 O O . ASN A 1 96 ? -4.318 12.308 -5.445 1.00 78.62 96 ASN A O 1
ATOM 733 N N . ILE A 1 97 ? -4.703 11.686 -3.335 1.00 78.31 97 ILE A N 1
ATOM 734 C CA . ILE A 1 97 ? -3.943 12.757 -2.685 1.00 78.31 97 ILE A CA 1
ATOM 735 C C . ILE A 1 97 ? -2.670 12.165 -2.089 1.00 78.31 97 ILE A C 1
ATOM 737 O O . ILE A 1 97 ? -2.680 11.069 -1.534 1.00 78.31 97 ILE A O 1
ATOM 741 N N . GLY A 1 98 ? -1.550 12.868 -2.246 1.00 75.56 98 GLY A N 1
ATOM 742 C CA . GLY A 1 98 ? -0.315 12.513 -1.551 1.00 75.56 98 GLY A CA 1
ATOM 743 C C . GLY A 1 98 ? -0.397 12.907 -0.077 1.00 75.56 98 GLY A C 1
ATOM 744 O O . GLY A 1 98 ? -1.102 13.850 0.278 1.00 75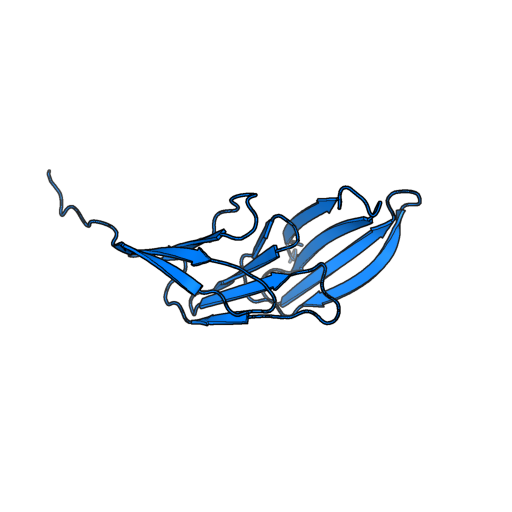.56 98 GLY A O 1
ATOM 745 N N . GLY A 1 99 ? 0.331 12.201 0.783 1.00 86.12 99 GLY A N 1
ATOM 746 C CA . GLY A 1 99 ? 0.570 12.645 2.158 1.00 86.12 99 GLY A CA 1
ATOM 747 C C . GLY A 1 99 ? -0.492 12.272 3.193 1.00 86.12 99 GLY A C 1
ATOM 748 O O . GLY A 1 99 ? -0.232 12.378 4.388 1.00 86.12 99 GLY A O 1
ATOM 749 N N . VAL A 1 100 ? -1.675 11.811 2.782 1.00 92.06 100 VAL A N 1
ATOM 750 C CA . VAL A 1 100 ? -2.751 11.426 3.707 1.00 92.06 100 VAL A CA 1
ATOM 751 C C . VAL A 1 100 ? -3.364 10.102 3.283 1.00 92.06 100 VAL A C 1
ATOM 753 O O . VAL A 1 100 ? -3.690 9.900 2.117 1.00 92.06 100 VAL A O 1
ATOM 756 N N . MET A 1 101 ? -3.571 9.221 4.256 1.00 94.25 101 MET A N 1
ATOM 757 C CA . MET A 1 101 ? -4.242 7.942 4.073 1.00 94.25 101 MET A CA 1
ATOM 758 C C . MET A 1 101 ? -5.394 7.813 5.065 1.00 94.25 101 MET A C 1
ATOM 760 O O . MET A 1 101 ? -5.246 8.102 6.253 1.00 94.25 101 MET A O 1
ATOM 764 N N . ILE A 1 102 ? -6.541 7.349 4.577 1.00 95.38 102 ILE A N 1
ATOM 765 C CA . ILE A 1 102 ? -7.681 6.989 5.420 1.00 95.38 102 ILE A CA 1
ATOM 766 C C . ILE A 1 102 ? -7.715 5.470 5.546 1.00 95.38 102 ILE A C 1
ATOM 768 O O . ILE A 1 102 ? -7.531 4.758 4.566 1.00 95.38 102 ILE A O 1
ATOM 772 N N . VAL A 1 103 ? -7.959 4.968 6.751 1.00 96.00 103 VAL A N 1
ATOM 773 C CA . VAL A 1 103 ? -8.090 3.535 7.015 1.00 96.00 103 VAL A CA 1
ATOM 774 C C . VAL A 1 103 ? -9.402 3.294 7.742 1.00 96.00 103 VAL A C 1
ATOM 776 O O . VAL A 1 103 ? -9.631 3.828 8.829 1.00 96.00 103 VAL A O 1
ATOM 779 N N . TYR A 1 104 ? -10.277 2.495 7.141 1.00 95.25 104 TYR A N 1
ATOM 780 C CA . TYR A 1 104 ? -11.533 2.081 7.750 1.00 95.25 104 TYR A CA 1
ATOM 781 C C . TYR A 1 104 ? -11.348 0.739 8.445 1.00 95.25 104 TYR A C 1
ATOM 783 O O . TYR A 1 104 ? -10.874 -0.228 7.843 1.00 95.25 104 TYR A O 1
ATOM 791 N N . THR A 1 105 ? -11.780 0.661 9.698 1.00 94.50 105 THR A N 1
ATOM 792 C CA . THR A 1 105 ? -12.009 -0.601 10.403 1.00 94.50 105 THR A CA 1
ATOM 793 C C . THR A 1 105 ? -13.506 -0.829 10.584 1.00 94.50 105 THR A C 1
ATOM 795 O O . THR A 1 105 ? -14.333 0.012 10.227 1.00 94.50 105 THR A O 1
ATOM 798 N N . LEU A 1 106 ? -13.882 -1.975 11.152 1.00 90.06 106 LEU A N 1
ATOM 799 C CA . LEU A 1 106 ? -15.287 -2.276 11.457 1.00 90.06 106 LEU A CA 1
ATOM 800 C C . LEU A 1 106 ? -15.961 -1.207 12.335 1.00 90.06 106 LEU A C 1
ATOM 802 O O . LEU A 1 106 ? -17.166 -0.985 12.224 1.00 90.06 106 LEU A O 1
ATOM 806 N N . THR A 1 107 ? -15.190 -0.557 13.207 1.00 90.44 107 THR A N 1
ATOM 807 C CA . THR A 1 107 ? -15.706 0.306 14.278 1.00 90.44 107 THR A CA 1
ATOM 808 C C . THR A 1 107 ? -15.208 1.741 14.209 1.00 90.44 107 THR A C 1
ATOM 810 O O . THR A 1 107 ? -15.774 2.601 14.877 1.00 90.44 107 THR A O 1
ATOM 813 N N . ASN A 1 108 ? -14.158 2.027 13.441 1.00 95.19 108 ASN A N 1
ATOM 814 C CA . ASN A 1 108 ? -13.499 3.326 13.457 1.00 95.19 108 ASN A CA 1
ATOM 815 C C . ASN A 1 108 ? -12.991 3.721 12.069 1.00 95.19 108 ASN A C 1
ATOM 817 O O . ASN A 1 108 ? -12.702 2.878 11.221 1.00 95.19 108 ASN A O 1
ATOM 821 N N . THR A 1 109 ? -12.814 5.023 11.886 1.00 95.81 109 THR A N 1
ATOM 822 C CA . THR A 1 109 ? -12.058 5.608 10.780 1.00 95.81 109 THR A CA 1
ATOM 823 C C . THR A 1 109 ? -10.793 6.235 11.343 1.00 95.81 109 THR A C 1
ATOM 825 O O . THR A 1 109 ? -10.849 6.987 12.316 1.00 95.81 109 THR A O 1
ATOM 828 N N . TYR A 1 110 ? -9.659 5.956 10.716 1.00 97.38 110 TYR A N 1
ATOM 829 C CA . TYR A 1 110 ? -8.363 6.516 11.078 1.00 97.38 110 TYR A CA 1
ATOM 830 C C . TYR A 1 110 ? -7.834 7.362 9.928 1.00 97.38 110 TYR A C 1
ATOM 832 O O . TYR A 1 110 ? -7.963 6.982 8.765 1.00 97.38 110 TYR A O 1
ATOM 840 N N . VAL A 1 111 ? -7.223 8.494 10.258 1.00 96.75 111 VAL A N 1
ATOM 841 C CA . VAL A 1 111 ? -6.534 9.363 9.303 1.00 96.75 111 VAL A CA 1
ATOM 842 C C . VAL A 1 111 ? -5.061 9.384 9.669 1.00 96.75 111 VAL A C 1
ATOM 844 O O . VAL A 1 111 ? -4.706 9.792 10.775 1.00 96.75 111 VAL A O 1
ATOM 847 N N . TYR A 1 112 ? -4.214 8.953 8.743 1.00 96.69 112 TYR A N 1
ATOM 848 C CA . TYR A 1 112 ? -2.766 8.939 8.889 1.00 96.69 112 TYR A CA 1
ATOM 849 C C . TYR A 1 112 ? -2.126 9.972 7.969 1.00 96.69 112 TYR A C 1
ATOM 851 O O . TYR A 1 112 ? -2.507 10.096 6.805 1.00 96.69 112 TYR A O 1
ATOM 859 N N . HIS A 1 113 ? -1.121 10.673 8.484 1.00 95.25 113 HIS A N 1
ATOM 860 C CA . HIS A 1 113 ? -0.150 11.382 7.666 1.00 95.25 113 HIS A CA 1
ATOM 861 C C . HIS A 1 113 ? 0.900 10.391 7.165 1.00 95.25 113 HIS A C 1
ATOM 863 O O . HIS A 1 113 ? 1.427 9.597 7.950 1.00 95.25 113 HIS A O 1
ATOM 869 N N . ILE A 1 114 ? 1.203 10.450 5.872 1.00 92.62 114 ILE A N 1
ATOM 870 C CA . ILE A 1 114 ? 2.189 9.604 5.207 1.00 92.62 114 ILE A CA 1
ATOM 871 C C . ILE A 1 114 ? 3.300 10.497 4.668 1.00 92.62 114 ILE A C 1
ATOM 873 O O . ILE A 1 114 ? 3.114 11.194 3.679 1.00 92.62 114 ILE A O 1
ATOM 877 N N . ASN A 1 115 ? 4.467 10.446 5.294 1.00 89.31 115 ASN A N 1
ATOM 878 C CA . ASN A 1 115 ? 5.670 11.084 4.782 1.00 89.31 115 ASN A CA 1
ATOM 879 C C . ASN A 1 115 ? 6.743 10.011 4.750 1.00 89.31 115 ASN A C 1
ATOM 881 O O . ASN A 1 115 ? 7.267 9.655 5.792 1.00 89.31 115 ASN A O 1
ATOM 885 N N . LEU A 1 116 ? 6.968 9.397 3.592 1.00 84.50 116 LEU A N 1
ATOM 886 C CA . LEU A 1 116 ? 8.018 8.392 3.472 1.00 84.50 116 LEU A CA 1
ATOM 887 C C . LEU A 1 116 ? 9.368 9.107 3.286 1.00 84.50 116 LEU A C 1
ATOM 889 O O . LEU A 1 116 ? 9.415 10.118 2.586 1.00 84.50 116 LEU A O 1
ATOM 893 N N . PRO A 1 117 ? 10.460 8.605 3.893 1.00 87.19 117 PRO A N 1
ATOM 894 C CA . PRO A 1 117 ? 10.623 7.269 4.463 1.00 87.19 117 PRO A CA 1
ATOM 895 C C . PRO A 1 117 ? 10.237 7.132 5.946 1.00 87.19 117 PRO A C 1
ATOM 897 O O . PRO A 1 117 ? 10.532 6.083 6.517 1.00 87.19 117 PRO A O 1
ATOM 900 N N . GLU A 1 118 ? 9.614 8.119 6.592 1.00 89.94 118 GLU A N 1
ATOM 901 C CA . GLU A 1 118 ? 9.155 7.989 7.980 1.00 89.94 118 GLU A CA 1
ATOM 902 C C . GLU A 1 118 ? 7.906 7.084 8.122 1.00 89.94 118 GLU A C 1
ATOM 904 O O . GLU A 1 118 ? 7.120 6.930 7.182 1.00 89.94 118 GLU A O 1
ATOM 909 N N . PRO A 1 119 ? 7.689 6.461 9.299 1.00 92.06 119 PRO A N 1
ATOM 910 C CA . PRO A 1 119 ? 6.476 5.692 9.556 1.00 92.06 119 PRO A CA 1
ATOM 911 C C . PRO A 1 119 ? 5.197 6.551 9.508 1.00 92.06 119 PRO A C 1
ATOM 913 O O . PRO A 1 119 ? 5.229 7.726 9.881 1.00 92.06 119 PRO A O 1
ATOM 916 N N . PRO A 1 120 ? 4.043 5.961 9.148 1.00 95.50 120 PRO A N 1
ATOM 917 C CA . PRO A 1 120 ? 2.739 6.620 9.220 1.00 95.50 120 PRO A CA 1
ATOM 918 C C . PRO A 1 120 ? 2.432 7.186 10.608 1.00 95.50 120 PRO A C 1
ATOM 920 O O . PRO A 1 120 ? 2.558 6.490 11.617 1.00 95.50 120 PRO A O 1
ATOM 923 N N . VAL A 1 121 ? 1.947 8.427 10.660 1.00 96.81 121 VAL A N 1
ATOM 924 C CA . VAL A 1 121 ? 1.583 9.104 11.915 1.00 96.81 121 VAL A CA 1
ATOM 925 C C . VAL A 1 121 ? 0.069 9.244 12.000 1.00 96.81 121 VAL A C 1
ATOM 927 O O . VAL A 1 121 ? -0.550 9.832 11.116 1.00 96.81 121 VAL A O 1
ATOM 930 N N . LEU A 1 122 ? -0.543 8.716 13.062 1.00 97.56 122 LEU A N 1
ATOM 931 C CA . LEU A 1 122 ? -1.978 8.877 13.305 1.00 97.56 122 LEU A CA 1
ATOM 932 C C . LEU A 1 122 ? -2.293 10.345 13.621 1.00 97.56 122 LEU A C 1
ATOM 934 O O . LEU A 1 122 ? -1.808 10.881 14.613 1.00 97.56 122 LEU A O 1
ATOM 938 N N . LEU A 1 123 ? -3.138 10.968 12.803 1.00 97.19 123 LEU A N 1
ATOM 939 C CA . LEU A 1 123 ? -3.624 12.331 13.017 1.00 97.19 123 LEU A CA 1
ATOM 940 C C . LEU A 1 123 ? -4.956 12.348 13.763 1.00 97.19 123 LEU A C 1
ATOM 942 O O . LEU A 1 123 ? -5.159 13.155 14.666 1.00 97.19 123 LEU A O 1
ATOM 946 N N . LEU A 1 124 ? -5.882 11.475 13.359 1.00 96.88 124 LEU A N 1
ATOM 947 C CA . LEU A 1 124 ? -7.252 11.484 13.861 1.00 96.88 124 LEU A CA 1
ATOM 948 C C . LEU A 1 124 ? -7.831 10.073 13.917 1.00 96.88 124 LEU A C 1
ATOM 950 O O . LEU A 1 124 ? -7.678 9.289 12.980 1.00 96.88 124 LEU A O 1
ATOM 954 N N . LYS A 1 125 ? -8.557 9.787 14.999 1.00 96.56 125 LYS A N 1
ATOM 955 C CA . LYS A 1 125 ? -9.433 8.623 15.140 1.00 96.56 125 LYS A CA 1
ATOM 956 C C . LYS A 1 125 ? -10.868 9.119 15.287 1.00 96.56 125 LYS A C 1
ATOM 958 O O . LYS A 1 125 ? -11.157 9.921 16.170 1.00 96.56 125 LYS A O 1
ATOM 963 N N . LEU A 1 126 ? -11.755 8.614 14.441 1.00 94.50 126 LEU A N 1
ATOM 964 C CA . LEU A 1 126 ? -13.189 8.862 14.494 1.00 94.50 126 LEU A CA 1
ATOM 965 C C . LEU A 1 126 ? -13.892 7.554 14.827 1.00 94.50 126 LEU A C 1
ATOM 967 O O . LEU A 1 126 ? -13.791 6.579 14.078 1.00 94.50 126 LEU A O 1
ATOM 971 N N . GLU A 1 127 ? -14.607 7.537 15.943 1.00 90.62 127 GLU A N 1
ATOM 972 C CA . GLU A 1 127 ? -15.406 6.379 16.321 1.00 90.62 127 GLU A CA 1
ATOM 973 C C . GLU A 1 127 ? -16.692 6.370 15.505 1.00 90.62 127 GLU A C 1
ATOM 975 O O . GLU A 1 127 ? -17.362 7.395 15.351 1.00 90.62 127 GLU A O 1
ATOM 980 N N . LYS A 1 128 ? -17.036 5.210 14.944 1.00 78.31 128 LYS A N 1
ATOM 981 C CA . LYS A 1 128 ? -18.317 5.060 14.269 1.00 78.31 128 LYS A CA 1
ATOM 982 C C . LYS A 1 128 ? -19.395 5.160 15.340 1.00 78.31 128 LYS A C 1
ATOM 984 O O . LYS A 1 128 ? -19.469 4.313 16.228 1.00 78.31 128 LYS A O 1
ATOM 989 N N . VAL A 1 129 ? -20.219 6.203 15.265 1.00 72.69 129 VAL A N 1
ATOM 990 C CA . VAL A 1 129 ? -21.361 6.357 16.166 1.00 72.69 129 VAL A CA 1
ATOM 991 C C . VAL A 1 129 ? -22.318 5.204 15.881 1.00 72.69 129 VAL A C 1
ATOM 993 O O . VAL A 1 129 ? -23.014 5.194 14.866 1.00 72.69 129 VAL A O 1
ATOM 996 N N . ASN A 1 130 ? -22.338 4.210 16.766 1.00 60.78 130 ASN A N 1
ATOM 997 C CA . ASN A 1 130 ? -23.441 3.267 16.827 1.00 60.78 130 ASN A CA 1
ATOM 998 C C . ASN A 1 130 ? -24.634 4.054 17.351 1.00 60.78 130 ASN A C 1
ATOM 1000 O O . ASN A 1 130 ? -24.740 4.272 18.553 1.00 60.78 130 ASN A O 1
ATOM 1004 N N . ILE A 1 131 ? -25.503 4.512 16.454 1.00 58.31 131 ILE A N 1
ATOM 1005 C CA . ILE A 1 131 ? -26.847 4.922 16.846 1.00 58.31 131 ILE A CA 1
ATOM 1006 C C . ILE A 1 131 ? -27.594 3.606 17.068 1.00 58.31 131 ILE A C 1
ATOM 1008 O O . ILE A 1 131 ? -27.871 2.911 16.087 1.00 58.31 131 ILE A O 1
ATOM 1012 N N . PRO A 1 132 ? -27.861 3.191 18.318 1.00 52.47 132 PRO A N 1
ATOM 1013 C CA . PRO A 1 132 ? -28.676 2.015 18.548 1.00 52.47 132 PRO A CA 1
ATOM 1014 C C . PRO A 1 132 ? -30.082 2.383 18.073 1.00 52.47 132 PRO A C 1
ATOM 1016 O O . PRO A 1 132 ? -30.664 3.323 18.604 1.00 52.47 132 PRO A O 1
ATOM 1019 N N . ASN A 1 133 ? -30.557 1.707 17.026 1.00 47.16 133 ASN A N 1
ATOM 1020 C CA . ASN A 1 133 ? -31.928 1.680 16.508 1.00 47.16 133 ASN A CA 1
ATOM 1021 C C . ASN A 1 133 ? -32.884 2.733 17.104 1.00 47.16 133 ASN A C 1
ATOM 1023 O O . ASN A 1 133 ? -33.601 2.470 18.067 1.00 47.16 133 ASN A O 1
ATOM 1027 N N . LEU A 1 134 ? -32.950 3.910 16.482 1.00 45.22 134 LEU A N 1
ATOM 1028 C CA . LEU A 1 134 ? -34.211 4.645 16.426 1.00 45.22 134 LEU A CA 1
ATOM 1029 C C . LEU A 1 134 ? -35.039 3.943 15.352 1.00 45.22 134 LEU A C 1
ATOM 1031 O O . LEU A 1 134 ? -34.854 4.300 14.201 1.00 45.22 134 LEU A O 1
ATOM 1035 N N . PHE A 1 135 ? -35.778 2.890 15.716 1.00 45.38 135 PHE A N 1
ATOM 1036 C CA . PHE A 1 135 ? -37.046 2.374 15.158 1.00 45.38 135 PHE A CA 1
ATOM 1037 C C . PHE A 1 135 ? -37.342 1.008 15.789 1.00 45.38 135 PHE A C 1
ATOM 1039 O O . PHE A 1 135 ? -36.449 0.129 15.748 1.00 45.38 135 PHE A O 1
#

Foldseek 3Di:
DDQPFAWADWDDDPPPCWIWTWTGGAQAKIWTWIANNVVRDTPDIDIDGAHGDWHAAPQWIWGDDQQFIWIWRNVDVVIAIATDGDGAFDDWDHPNDAQWTWTDGPFWIWIWGDDPPDHTDTDDIGGDPPPPDPD

Radius of gyration: 16.61 Å; chains: 1; bounding box: 53×37×45 Å

InterPro domains:
  IPR058545 EMC1, first beta-propeller domain [PF25293] (6-129)

pLDDT: mean 85.03, std 13.77, range [33.12, 97.56]